Protein AF-A0A7S4I1Q7-F1 (afdb_monomer_lite)

Foldseek 3Di:
DDDPDDDDDDDDDDDPPPPPPVVVVVVVVVVVVVCCCLPPQQQFLVSDPDDAAAPPDDDDPLLVVQLVPDDVSLVRQDNDNDDDDDPDQLALEEDDDDPCGSNSVVSSVCVRNDPNYHD

Secondary structure (DSSP, 8-state):
--------------------THHHHHHHHHHHHHHHIIIII--SGGG-SS------SPPPHHHHHHHTTS-HHHHTT--SS-----SS--TT-B---TT-TTSHHHHHHHHHH-TT-B-

Radius of gyration: 24.59 Å; chains: 1; bounding box: 65×29×58 Å

pLDDT: mean 75.03, std 19.11, range [35.09, 97.62]

InterPro domains:
  IPR026669 Arsenite methyltransferase-like [PTHR43675] (28-118)
  IPR029063 S-adenosyl-L-methionine-dependent methyltransferase superfamily [G3DSA:3.40.50.150] (59-119)
  IPR029063 S-adenosyl-L-methionine-dependent methyltransferase superfamily [SSF53335] (29-119)

Sequence (119 aa):
RNSWRRRRGALRASGRSAMNGNGAQKRQKVQDEVKEYYGETLKVTEDLKTNACCTGAAPPPKIRKALAKIHPDVIAKYYGCGLTIPDDDLAGLSVLDLGCGAGRDCYLLSQLVGEKGRV

Structure (mmCIF, N/CA/C/O backbone):
data_AF-A0A7S4I1Q7-F1
#
_entry.id   AF-A0A7S4I1Q7-F1
#
loop_
_atom_site.group_PDB
_atom_site.id
_atom_site.type_symbol
_atom_site.label_atom_id
_atom_site.label_alt_id
_atom_site.label_comp_id
_atom_site.label_asym_id
_atom_site.label_entity_id
_atom_site.label_seq_id
_atom_site.pdbx_PDB_ins_code
_atom_site.Cartn_x
_atom_site.Cartn_y
_atom_site.Cartn_z
_atom_site.occupancy
_atom_site.B_iso_or_equiv
_atom_site.auth_seq_id
_atom_site.auth_comp_id
_atom_site.auth_asym_id
_atom_site.auth_atom_id
_atom_site.pdbx_PDB_model_num
ATOM 1 N N . ARG A 1 1 ? -48.006 -13.680 7.842 1.00 43.03 1 ARG A N 1
ATOM 2 C CA . ARG A 1 1 ? -47.366 -14.154 9.097 1.00 43.03 1 ARG A CA 1
ATOM 3 C C . ARG A 1 1 ? -47.024 -12.922 9.928 1.00 43.03 1 ARG A C 1
ATOM 5 O O . ARG A 1 1 ? -45.941 -12.381 9.789 1.00 43.03 1 ARG A O 1
ATOM 12 N N . ASN A 1 2 ? -47.993 -12.450 10.716 1.00 35.09 2 ASN A N 1
ATOM 13 C CA . ASN A 1 2 ? -47.872 -11.293 11.604 1.00 35.09 2 ASN A CA 1
ATOM 14 C C . ASN A 1 2 ? -47.869 -11.813 13.044 1.00 35.09 2 ASN A C 1
ATOM 16 O O . ASN A 1 2 ? -48.835 -12.459 13.439 1.00 35.09 2 ASN A O 1
ATOM 20 N N . SER A 1 3 ? -46.829 -11.532 13.830 1.00 41.12 3 SER A N 1
ATOM 21 C CA . SER A 1 3 ? -46.813 -11.822 15.277 1.00 41.12 3 SER A CA 1
ATOM 22 C C . SER A 1 3 ? -46.470 -10.592 16.127 1.00 41.12 3 SER A C 1
ATOM 24 O O . SER A 1 3 ? -45.967 -10.706 17.241 1.00 41.12 3 SER A O 1
ATOM 26 N N . TRP A 1 4 ? -46.791 -9.399 15.622 1.00 37.94 4 TRP A N 1
ATOM 27 C CA . TRP A 1 4 ? -46.750 -8.142 16.369 1.00 37.94 4 TRP A CA 1
ATOM 28 C C . TRP A 1 4 ? -48.106 -7.868 17.029 1.00 37.94 4 TRP A C 1
ATOM 30 O O . TRP A 1 4 ? -48.955 -7.210 16.439 1.00 37.94 4 TRP A O 1
ATOM 40 N N . ARG A 1 5 ? -48.325 -8.406 18.236 1.00 42.75 5 ARG A N 1
ATOM 41 C CA . ARG A 1 5 ? -49.189 -7.878 19.321 1.00 42.75 5 ARG A CA 1
ATOM 42 C C . ARG A 1 5 ? -49.631 -9.017 20.231 1.00 42.75 5 ARG A C 1
ATOM 44 O O . ARG A 1 5 ? -50.457 -9.831 19.840 1.00 42.75 5 ARG A O 1
ATOM 51 N N . ARG A 1 6 ? -49.177 -8.966 21.484 1.00 44.44 6 ARG A N 1
ATOM 52 C CA . ARG A 1 6 ? -49.979 -9.054 22.722 1.00 44.44 6 ARG A CA 1
ATOM 53 C C . ARG A 1 6 ? -49.055 -9.483 23.856 1.00 44.44 6 ARG A C 1
ATOM 55 O O . ARG A 1 6 ? -48.639 -10.632 23.902 1.00 44.44 6 ARG A O 1
ATOM 62 N N . ARG A 1 7 ? -48.805 -8.552 24.778 1.00 44.56 7 ARG A N 1
ATOM 63 C CA . ARG A 1 7 ? -48.999 -8.693 26.234 1.00 44.56 7 ARG A CA 1
ATOM 64 C C . ARG A 1 7 ? -48.356 -7.479 26.909 1.00 44.56 7 ARG A C 1
ATOM 66 O O . ARG A 1 7 ? -47.165 -7.453 27.180 1.00 44.56 7 ARG A O 1
ATOM 73 N N . ARG A 1 8 ? -49.176 -6.451 27.155 1.00 45.38 8 ARG A N 1
ATOM 74 C CA . ARG A 1 8 ? -48.933 -5.516 28.257 1.00 45.38 8 ARG A CA 1
ATOM 75 C C . ARG A 1 8 ? -49.410 -6.231 29.517 1.00 45.38 8 ARG A C 1
ATOM 77 O O . ARG A 1 8 ? -50.608 -6.450 29.658 1.00 45.38 8 ARG A O 1
ATOM 84 N N . GLY A 1 9 ? -48.474 -6.636 30.364 1.00 37.09 9 GLY A N 1
ATOM 85 C CA . GLY A 1 9 ? -48.715 -7.051 31.741 1.00 37.09 9 GLY A CA 1
ATOM 86 C C . GLY A 1 9 ? -47.878 -6.142 32.627 1.00 37.09 9 GLY A C 1
ATOM 87 O O . GLY A 1 9 ? -46.662 -6.091 32.477 1.00 37.09 9 GLY A O 1
ATOM 88 N N . ALA A 1 10 ? -48.544 -5.357 33.466 1.00 46.91 10 ALA A N 1
ATOM 89 C CA . ALA A 1 10 ? -47.913 -4.460 34.415 1.00 46.91 10 ALA A CA 1
ATOM 90 C C . ALA A 1 10 ? -47.141 -5.268 35.469 1.00 46.91 10 ALA A C 1
ATOM 92 O O . ALA A 1 10 ? -47.745 -6.072 36.174 1.00 46.91 10 ALA A O 1
ATOM 93 N N . LEU A 1 11 ? -45.839 -5.010 35.618 1.00 38.69 11 LEU A N 1
ATOM 94 C CA . LEU A 1 11 ? -45.123 -5.284 36.860 1.00 38.69 11 LEU A CA 1
ATOM 95 C C . LEU A 1 11 ? -44.586 -3.960 37.403 1.00 38.69 11 LEU A C 1
ATOM 97 O O . LEU A 1 11 ? -43.896 -3.209 36.714 1.00 38.69 11 LEU A O 1
ATOM 101 N N . ARG A 1 12 ? -45.000 -3.668 38.635 1.00 39.41 12 ARG A N 1
ATOM 102 C CA . ARG A 1 12 ? -44.600 -2.511 39.428 1.00 39.41 12 ARG A CA 1
ATOM 103 C C . ARG A 1 12 ? -43.097 -2.542 39.703 1.00 39.41 12 ARG A C 1
ATOM 105 O O . ARG A 1 12 ? -42.484 -3.598 39.797 1.00 39.41 12 ARG A O 1
ATOM 112 N N . ALA A 1 13 ? -42.548 -1.342 39.844 1.00 47.69 13 ALA A N 1
ATOM 113 C CA . ALA A 1 13 ? -41.162 -1.072 40.167 1.00 47.69 13 ALA A CA 1
ATOM 114 C C . ALA A 1 13 ? -40.724 -1.701 41.500 1.00 47.69 13 ALA A C 1
ATOM 116 O O . ALA A 1 13 ? -41.339 -1.452 42.533 1.00 47.69 13 ALA A O 1
ATOM 117 N N . SER A 1 14 ? -39.590 -2.397 41.480 1.00 45.88 14 SER A N 1
ATOM 118 C CA . SER A 1 14 ? -38.679 -2.502 42.622 1.00 45.88 14 SER A CA 1
ATOM 119 C C . SER A 1 14 ? -37.297 -2.909 42.116 1.00 45.88 14 SER A C 1
ATOM 121 O O . SER A 1 14 ? -37.159 -3.956 41.489 1.00 45.88 14 SER A O 1
ATOM 123 N N . GLY A 1 15 ? -36.289 -2.074 42.379 1.00 38.41 15 GLY A N 1
ATOM 124 C CA . GLY A 1 15 ? -34.882 -2.381 42.110 1.00 38.41 15 GLY A CA 1
ATOM 125 C C . GLY A 1 15 ? -34.265 -1.605 40.948 1.00 38.41 15 GLY A C 1
ATOM 126 O O . GLY A 1 15 ? -33.910 -2.185 39.926 1.00 38.41 15 GLY A O 1
ATOM 127 N N . ARG A 1 16 ? -34.059 -0.290 41.112 1.00 45.81 16 ARG A N 1
ATOM 128 C CA . ARG A 1 16 ? -32.978 0.391 40.383 1.00 45.81 16 ARG A CA 1
ATOM 129 C C . ARG A 1 16 ? -31.661 -0.148 40.938 1.00 45.81 16 ARG A C 1
ATOM 131 O O . ARG A 1 16 ? -31.170 0.361 41.938 1.00 45.81 16 ARG A O 1
ATOM 138 N N . SER A 1 17 ? -31.109 -1.182 40.312 1.00 43.66 17 SER A N 1
ATOM 139 C CA . SER A 1 17 ? -29.676 -1.436 40.423 1.00 43.66 17 SER A CA 1
ATOM 140 C C . SER A 1 17 ? -28.998 -0.463 39.468 1.00 43.66 17 SER A C 1
ATOM 142 O O . SER A 1 17 ? -29.253 -0.495 38.262 1.00 43.66 17 SER A O 1
ATOM 144 N N . ALA A 1 18 ? -28.241 0.480 40.024 1.00 51.03 18 ALA A N 1
ATOM 145 C CA . ALA A 1 18 ? -27.469 1.447 39.265 1.00 51.03 18 ALA A CA 1
ATOM 146 C C . ALA A 1 18 ? -26.538 0.684 38.314 1.00 51.03 18 ALA A C 1
ATOM 148 O O . ALA A 1 18 ? -25.571 0.055 38.741 1.00 51.03 18 ALA A O 1
ATOM 149 N N . MET A 1 19 ? -26.860 0.697 37.019 1.00 49.84 19 MET A N 1
ATOM 150 C CA . MET A 1 19 ? -25.954 0.187 36.001 1.00 49.84 19 MET A CA 1
ATOM 151 C C . MET A 1 19 ? -24.690 1.044 36.038 1.00 49.84 19 MET A C 1
ATOM 153 O O . MET A 1 19 ? -24.722 2.254 35.832 1.00 49.84 19 MET A O 1
ATOM 157 N N . ASN A 1 20 ? -23.594 0.385 36.390 1.00 56.31 20 ASN A N 1
ATOM 158 C CA . ASN A 1 20 ? -22.282 0.952 36.636 1.00 56.31 20 ASN A CA 1
ATOM 159 C C . ASN A 1 20 ? -21.772 1.693 35.378 1.00 56.31 20 ASN A C 1
ATOM 161 O O . ASN A 1 20 ? -21.383 1.061 34.395 1.00 56.31 20 ASN A O 1
ATOM 165 N N . GLY A 1 21 ? -21.789 3.033 35.402 1.00 54.88 21 GLY A N 1
ATOM 166 C CA . GLY A 1 21 ? -21.419 3.913 34.277 1.00 54.88 21 GLY A CA 1
ATOM 167 C C . GLY A 1 21 ? -19.963 3.788 33.801 1.00 54.88 21 GLY A C 1
ATOM 168 O O . GLY A 1 21 ? -19.634 4.193 32.687 1.00 54.88 21 GLY A O 1
ATOM 169 N N . ASN A 1 22 ? -19.109 3.123 34.583 1.00 62.56 22 ASN A N 1
ATOM 170 C CA . ASN A 1 22 ? -17.672 3.013 34.332 1.00 62.56 22 ASN A CA 1
ATOM 171 C C . ASN A 1 22 ? -17.288 2.275 33.040 1.00 62.56 22 ASN A C 1
ATOM 173 O O . ASN A 1 22 ? -16.254 2.580 32.450 1.00 62.56 22 ASN A O 1
ATOM 177 N N . GLY A 1 23 ? -18.075 1.298 32.579 1.00 59.72 23 GLY A N 1
ATOM 178 C CA . GLY A 1 23 ? -17.714 0.498 31.399 1.00 59.72 23 GLY A CA 1
ATOM 179 C C . GLY A 1 23 ? -17.833 1.271 30.082 1.00 59.72 23 GLY A C 1
ATOM 180 O O . GLY A 1 23 ? -16.961 1.181 29.217 1.00 59.72 23 GLY A O 1
ATOM 181 N N . ALA A 1 24 ? -18.897 2.065 29.947 1.00 67.94 24 ALA A N 1
ATOM 182 C CA . ALA A 1 24 ? -19.128 2.893 28.767 1.00 67.94 24 ALA A CA 1
ATOM 183 C C . ALA A 1 24 ? -18.135 4.062 28.707 1.00 67.94 24 ALA A C 1
ATOM 185 O O . ALA A 1 24 ? -17.534 4.298 27.662 1.00 67.94 24 ALA A O 1
ATOM 186 N N . GLN A 1 25 ? -17.881 4.715 29.845 1.00 72.25 25 GLN A N 1
ATOM 187 C CA . GLN A 1 25 ? -16.895 5.796 29.951 1.00 72.25 25 GLN A CA 1
ATOM 188 C C . GLN A 1 25 ? -15.466 5.312 29.681 1.00 72.25 25 GLN A C 1
ATOM 190 O O . GLN A 1 25 ? -14.712 5.992 28.991 1.00 72.25 25 GLN A O 1
ATOM 195 N N . LYS A 1 26 ? -15.099 4.104 30.132 1.00 78.81 26 LYS A N 1
ATOM 196 C CA . LYS A 1 26 ? -13.782 3.519 29.841 1.00 78.81 26 LYS A CA 1
ATOM 197 C C . LYS A 1 26 ? -13.609 3.170 28.359 1.00 78.81 26 LYS A C 1
ATOM 199 O O . LYS A 1 26 ? -12.534 3.396 27.817 1.00 78.81 26 LYS A O 1
ATOM 204 N N . ARG A 1 27 ? -14.649 2.657 27.685 1.00 80.94 27 ARG A N 1
ATOM 205 C CA . ARG A 1 27 ? -14.613 2.405 26.230 1.00 80.94 27 ARG A CA 1
ATOM 206 C C . ARG A 1 27 ? -14.495 3.695 25.432 1.00 80.94 27 ARG A C 1
ATOM 208 O O . ARG A 1 27 ? -13.703 3.725 24.500 1.00 80.94 27 ARG A O 1
ATOM 215 N N . GLN A 1 28 ? -15.250 4.724 25.811 1.00 83.00 28 GLN A N 1
ATOM 216 C CA . GLN A 1 28 ? -15.175 6.029 25.163 1.00 83.00 28 GLN A CA 1
ATOM 217 C C . GLN A 1 28 ? -13.766 6.612 25.294 1.00 83.00 28 GLN A C 1
ATOM 219 O O . GLN A 1 28 ? -13.151 6.932 24.289 1.00 83.00 28 GLN A O 1
ATOM 224 N N . LYS A 1 29 ? -13.197 6.595 26.505 1.00 87.88 29 LYS A N 1
ATOM 225 C CA . LYS A 1 29 ? -11.830 7.068 26.755 1.00 87.88 29 LYS A CA 1
ATOM 226 C C . LYS A 1 29 ? -10.780 6.333 25.915 1.00 87.88 29 LYS A C 1
ATOM 228 O O . LYS A 1 29 ? -9.927 6.974 25.322 1.00 87.88 29 LYS A O 1
ATOM 233 N N . VAL A 1 30 ? -10.868 5.004 25.810 1.00 87.88 30 VAL A N 1
ATOM 234 C CA . VAL A 1 30 ? -9.957 4.221 24.952 1.00 87.88 30 VAL A CA 1
ATOM 235 C C . VAL A 1 30 ? -10.158 4.552 23.468 1.00 87.88 30 VAL A C 1
ATOM 237 O O . VAL A 1 30 ? -9.186 4.641 22.729 1.00 87.88 30 VAL A O 1
ATOM 240 N N . GLN A 1 31 ? -11.399 4.741 23.011 1.00 85.25 31 GLN A N 1
ATOM 241 C CA . GLN A 1 31 ? -11.674 5.140 21.627 1.00 85.25 31 GLN A CA 1
ATOM 242 C C . GLN A 1 31 ? -11.114 6.528 21.310 1.00 85.25 31 GLN A C 1
ATOM 244 O O . GLN A 1 31 ? -10.534 6.704 20.241 1.00 85.25 31 GLN A O 1
ATOM 249 N N . ASP A 1 32 ? -11.256 7.479 22.231 1.00 84.69 32 ASP A N 1
ATOM 250 C CA . ASP A 1 32 ? -10.746 8.840 22.083 1.00 84.69 32 ASP A CA 1
ATOM 251 C C . ASP A 1 32 ? -9.210 8.841 22.046 1.00 84.69 32 ASP A C 1
ATOM 253 O O . ASP A 1 32 ? -8.630 9.413 21.128 1.00 84.69 32 ASP A O 1
ATOM 257 N N . GLU A 1 33 ? -8.556 8.098 22.946 1.00 85.38 33 GLU A N 1
ATOM 258 C CA . GLU A 1 33 ? -7.093 7.929 22.968 1.00 85.38 33 GLU A CA 1
ATOM 259 C C . GLU A 1 33 ? -6.560 7.296 21.670 1.00 85.38 33 GLU A C 1
ATOM 261 O O . GLU A 1 33 ? -5.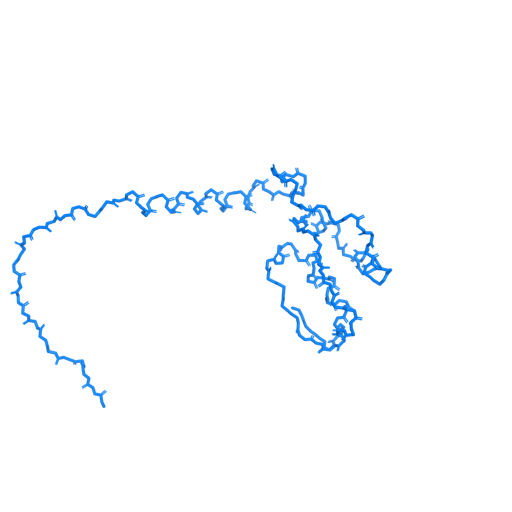558 7.747 21.114 1.00 85.38 33 GLU A O 1
ATOM 266 N N . VAL A 1 34 ? -7.232 6.262 21.148 1.00 84.75 34 VAL A N 1
ATOM 267 C CA . VAL A 1 34 ? -6.851 5.626 19.874 1.00 84.75 34 VAL A CA 1
ATOM 268 C C . VAL A 1 34 ? -7.049 6.596 18.709 1.00 84.75 34 VAL A C 1
ATOM 270 O O . VAL A 1 34 ? -6.192 6.688 17.830 1.00 84.75 34 VAL A O 1
ATOM 273 N N . LYS A 1 35 ? -8.163 7.333 18.697 1.00 83.00 35 LYS A N 1
ATOM 274 C CA . LYS A 1 35 ? -8.467 8.310 17.650 1.00 83.00 35 LYS A CA 1
ATOM 275 C C . LYS A 1 35 ? -7.454 9.453 17.638 1.00 83.00 35 LYS A C 1
ATOM 277 O O . LYS A 1 35 ? -7.000 9.825 16.564 1.00 83.00 35 LYS A O 1
ATOM 282 N N . GLU A 1 36 ? -7.086 9.983 18.797 1.00 85.00 36 GLU A N 1
ATOM 283 C CA . GLU A 1 36 ? -6.068 11.028 18.938 1.00 85.00 36 GLU A CA 1
ATOM 284 C C . GLU A 1 36 ? -4.684 10.520 18.510 1.00 85.00 36 GLU A C 1
ATOM 286 O O . GLU A 1 36 ? -3.966 11.200 17.771 1.00 85.00 36 GLU A O 1
ATOM 291 N N . TYR A 1 37 ? -4.327 9.287 18.887 1.00 79.62 37 TYR A N 1
ATOM 292 C CA . TYR A 1 37 ? -3.042 8.705 18.511 1.00 79.62 37 TYR A CA 1
ATOM 293 C C . TYR A 1 37 ? -2.892 8.560 16.991 1.00 79.62 37 TYR A C 1
ATOM 295 O O . TYR A 1 37 ? -1.916 9.053 16.433 1.00 79.62 37 TYR A O 1
ATOM 303 N N . TYR A 1 38 ? -3.865 7.950 16.305 1.00 75.81 38 TYR 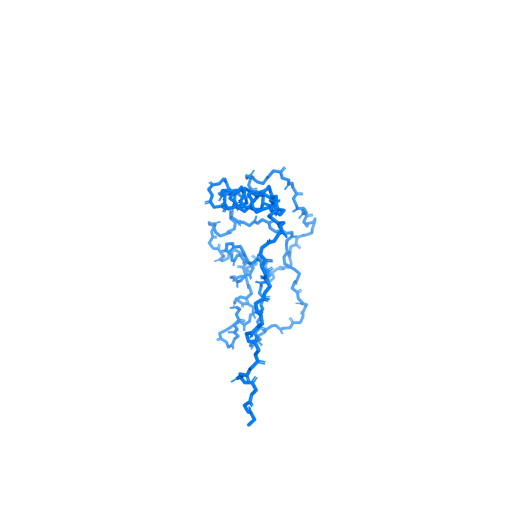A N 1
ATOM 304 C CA . TYR A 1 38 ? -3.809 7.766 14.846 1.00 75.81 38 TYR A CA 1
ATOM 305 C C . TYR A 1 38 ? -4.236 9.004 14.039 1.00 75.81 38 TYR A C 1
ATOM 307 O O . TYR A 1 38 ? -3.935 9.082 12.851 1.00 75.81 38 TYR A O 1
ATOM 315 N N . GLY A 1 39 ? -4.968 9.941 14.646 1.00 76.81 39 GLY A N 1
ATOM 316 C CA . GLY A 1 39 ? -5.496 11.130 13.974 1.00 76.81 39 GLY A CA 1
ATOM 317 C C . GLY A 1 39 ? -4.602 12.364 14.082 1.00 76.81 39 GLY A C 1
ATOM 318 O O . GLY A 1 39 ? -4.536 13.142 13.133 1.00 76.81 39 GLY A O 1
ATOM 319 N N . GLU A 1 40 ? -3.918 12.552 15.213 1.00 74.69 40 GLU A N 1
ATOM 320 C CA . GLU A 1 40 ? -3.156 13.779 15.490 1.00 74.69 40 GLU A CA 1
ATOM 321 C C . GLU A 1 40 ? -1.687 13.518 15.829 1.00 74.69 40 GLU A C 1
ATOM 323 O O . GLU A 1 40 ? -0.816 14.274 15.388 1.00 74.69 40 GLU A O 1
ATOM 328 N N . THR A 1 41 ? -1.406 12.461 16.597 1.00 73.50 41 THR A N 1
ATOM 329 C CA . THR A 1 41 ? -0.050 12.178 17.097 1.00 73.50 41 THR A CA 1
ATOM 330 C C . THR A 1 41 ? 0.831 11.505 16.046 1.00 73.50 41 THR A C 1
ATOM 332 O O . THR A 1 41 ? 1.976 11.904 15.869 1.00 73.50 41 THR A O 1
ATOM 335 N N . LEU A 1 42 ? 0.319 10.486 15.354 1.00 71.88 42 LEU A N 1
ATOM 336 C CA . LEU A 1 42 ? 1.076 9.695 14.387 1.00 71.88 42 LEU A CA 1
ATOM 337 C C . LEU A 1 42 ? 1.077 10.401 13.023 1.00 71.88 42 LEU A C 1
ATOM 339 O O . LEU A 1 42 ? 0.085 10.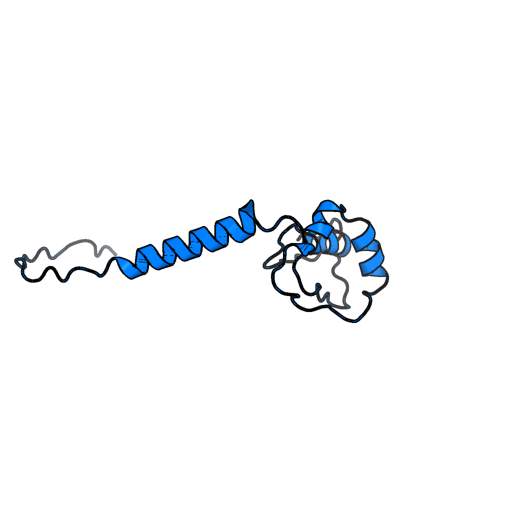352 12.293 1.00 71.88 42 LEU A O 1
ATOM 343 N N . LYS A 1 43 ? 2.174 11.077 12.671 1.00 69.25 43 LYS A N 1
ATOM 344 C CA . LYS A 1 43 ? 2.293 11.811 11.398 1.00 69.25 43 LYS A CA 1
ATOM 345 C C . LYS A 1 43 ? 3.275 11.165 10.440 1.00 69.25 43 LYS A C 1
ATOM 347 O O . LYS A 1 43 ? 3.040 11.221 9.233 1.00 69.25 43 LYS A O 1
ATOM 352 N N . VAL A 1 44 ? 4.331 10.555 10.965 1.00 61.97 44 VAL A N 1
ATOM 353 C CA . VAL A 1 44 ? 5.382 9.866 10.208 1.00 61.97 44 VAL A CA 1
ATOM 354 C C . VAL A 1 44 ? 5.799 8.568 10.902 1.00 61.97 44 VAL A C 1
ATOM 356 O O . VAL A 1 44 ? 5.479 8.348 12.070 1.00 61.97 44 VAL A O 1
ATOM 359 N N . THR A 1 45 ? 6.434 7.650 10.172 1.00 59.38 45 THR A N 1
ATOM 360 C CA . THR A 1 45 ? 6.819 6.313 10.671 1.00 59.38 45 THR A CA 1
ATOM 361 C C . THR A 1 45 ? 7.735 6.375 11.888 1.00 59.38 45 THR A C 1
ATOM 363 O O . THR A 1 45 ? 7.658 5.507 12.755 1.00 59.38 45 THR A O 1
ATOM 366 N N . GLU A 1 46 ? 8.534 7.428 12.008 1.00 60.16 46 GLU A N 1
ATOM 367 C CA . GLU A 1 46 ? 9.404 7.689 13.154 1.00 60.16 46 GLU A CA 1
ATOM 368 C C . GLU A 1 46 ? 8.622 7.969 14.451 1.00 60.16 46 GLU A C 1
ATOM 370 O O . GLU A 1 46 ? 9.172 7.801 15.538 1.00 60.16 46 GLU A O 1
ATOM 375 N N . ASP A 1 47 ? 7.336 8.328 14.360 1.00 59.59 47 ASP A N 1
ATOM 376 C CA . ASP A 1 47 ? 6.468 8.578 15.519 1.00 59.59 47 ASP A CA 1
ATOM 377 C C . ASP A 1 47 ? 5.943 7.277 16.166 1.00 59.59 47 ASP A C 1
ATOM 379 O O . ASP A 1 47 ? 5.251 7.312 17.196 1.00 59.59 47 ASP A O 1
ATOM 383 N N . LEU A 1 48 ? 6.236 6.101 15.585 1.00 59.69 48 LEU A N 1
ATOM 384 C CA . LEU A 1 48 ? 5.859 4.825 16.190 1.00 59.69 48 LEU A CA 1
ATOM 385 C C . LEU A 1 48 ? 6.605 4.606 17.502 1.00 59.69 48 LEU A C 1
ATOM 387 O O . LEU A 1 48 ? 7.823 4.463 17.555 1.00 59.69 48 LEU A O 1
ATOM 391 N N . LYS A 1 49 ? 5.831 4.437 18.576 1.00 56.34 49 LYS A N 1
ATOM 392 C CA . LYS A 1 49 ? 6.358 4.121 19.911 1.00 56.34 49 LYS A CA 1
ATOM 393 C C . LYS A 1 49 ? 6.999 2.727 19.997 1.00 56.34 49 LYS A C 1
ATOM 395 O O . LYS A 1 49 ? 7.633 2.412 20.999 1.00 56.34 49 LYS A O 1
ATOM 400 N N . THR A 1 50 ? 6.830 1.886 18.976 1.00 53.50 50 THR A N 1
ATOM 401 C CA . THR A 1 50 ? 7.345 0.513 18.920 1.00 53.50 50 THR A CA 1
ATOM 402 C C . THR A 1 50 ? 7.802 0.171 17.503 1.00 53.50 50 THR A C 1
ATOM 404 O O . THR A 1 50 ? 7.025 0.339 16.566 1.00 53.50 50 THR A O 1
ATOM 407 N N . ASN A 1 51 ? 9.008 -0.383 17.344 1.00 49.06 51 ASN A N 1
ATOM 408 C CA . ASN A 1 51 ? 9.494 -0.916 16.066 1.00 49.06 51 ASN A CA 1
ATOM 409 C C . ASN A 1 51 ? 8.728 -2.200 15.706 1.00 49.06 51 ASN A C 1
ATOM 411 O O . ASN A 1 51 ? 9.150 -3.310 16.038 1.00 49.06 51 ASN A O 1
ATOM 415 N N . ALA A 1 52 ? 7.571 -2.059 15.065 1.00 47.97 52 ALA A N 1
ATOM 416 C CA . ALA A 1 52 ? 6.799 -3.186 14.570 1.00 47.97 52 ALA A CA 1
ATOM 417 C C . ALA A 1 52 ? 7.480 -3.777 13.322 1.00 47.97 52 ALA A C 1
ATOM 419 O O . ALA A 1 52 ? 7.300 -3.295 12.214 1.00 47.97 52 ALA A O 1
ATOM 420 N N . CYS A 1 53 ? 8.247 -4.849 13.543 1.00 47.44 53 CYS A N 1
ATOM 421 C CA . CYS A 1 53 ? 8.669 -5.844 12.552 1.00 47.44 53 CYS A CA 1
ATOM 422 C C . CYS A 1 53 ? 9.409 -5.294 11.313 1.00 47.44 53 CYS A C 1
ATOM 424 O O . CYS A 1 53 ? 8.835 -5.036 10.258 1.00 47.44 53 CYS A O 1
ATOM 426 N N . CYS A 1 54 ? 10.735 -5.203 11.427 1.00 47.88 54 CYS A N 1
ATOM 427 C CA . CYS A 1 54 ? 11.617 -4.965 10.290 1.00 47.88 54 CYS A CA 1
ATOM 428 C C . CYS A 1 54 ? 11.750 -6.251 9.456 1.00 47.88 54 CYS A C 1
ATOM 430 O O . CYS A 1 54 ? 12.343 -7.231 9.910 1.00 47.88 54 CYS A O 1
ATOM 432 N N . THR A 1 55 ? 11.237 -6.259 8.227 1.00 52.84 55 THR A N 1
ATOM 433 C CA . THR A 1 55 ? 11.502 -7.323 7.250 1.00 52.84 55 THR A CA 1
ATOM 434 C C . THR A 1 55 ? 12.972 -7.245 6.814 1.00 52.84 55 THR A C 1
ATOM 436 O O . THR A 1 55 ? 13.380 -6.317 6.124 1.00 52.84 55 THR A O 1
ATOM 439 N N . GLY A 1 56 ? 13.798 -8.205 7.245 1.00 55.44 56 GLY A N 1
ATOM 440 C CA . GLY A 1 56 ? 15.258 -8.190 7.045 1.00 55.44 56 GLY A CA 1
ATOM 441 C C . GLY A 1 56 ? 15.754 -8.462 5.615 1.00 55.44 56 GLY A C 1
ATOM 442 O O . GLY A 1 56 ? 16.962 -8.474 5.392 1.00 55.44 56 GLY A O 1
ATOM 443 N N . ALA A 1 57 ? 14.860 -8.688 4.646 1.00 62.91 57 ALA A N 1
ATOM 444 C CA . ALA A 1 57 ? 15.211 -9.030 3.268 1.00 62.91 57 ALA A CA 1
ATOM 445 C C . ALA A 1 57 ? 14.717 -7.970 2.273 1.00 62.91 57 ALA A C 1
ATOM 447 O O . ALA A 1 57 ? 13.591 -7.481 2.363 1.00 62.91 57 ALA A O 1
ATOM 448 N N . ALA A 1 58 ? 15.564 -7.632 1.296 1.00 68.50 58 ALA A N 1
ATOM 449 C CA . ALA A 1 58 ? 15.218 -6.674 0.253 1.00 68.50 58 ALA A CA 1
ATOM 450 C C . ALA A 1 58 ? 14.089 -7.223 -0.649 1.00 68.50 58 ALA A C 1
ATOM 452 O O . ALA A 1 58 ? 14.181 -8.372 -1.089 1.00 68.50 58 ALA A O 1
ATOM 453 N N . PRO A 1 59 ? 13.061 -6.419 -0.993 1.00 76.31 59 PRO A N 1
ATOM 454 C CA . PRO A 1 59 ? 11.976 -6.877 -1.854 1.00 76.31 59 PRO A CA 1
ATOM 455 C C . PRO A 1 59 ? 12.464 -7.242 -3.268 1.00 76.31 59 PRO A C 1
ATOM 457 O O . PRO A 1 59 ? 13.432 -6.639 -3.757 1.00 76.31 59 PRO A O 1
ATOM 460 N N . PRO A 1 60 ? 11.763 -8.145 -3.982 1.00 82.81 60 PRO A N 1
ATOM 461 C CA . PRO A 1 60 ? 12.083 -8.490 -5.365 1.00 82.81 60 PRO A CA 1
ATOM 462 C C . PRO A 1 60 ? 12.144 -7.259 -6.294 1.00 82.81 60 PRO A C 1
ATOM 464 O O . PRO A 1 60 ? 11.446 -6.265 -6.059 1.00 82.81 60 PRO A O 1
ATOM 467 N N . PRO A 1 61 ? 12.916 -7.298 -7.401 1.00 85.75 61 PRO A N 1
ATOM 468 C CA . PRO A 1 61 ? 13.100 -6.142 -8.285 1.00 85.75 61 PRO A CA 1
ATOM 469 C C . PRO A 1 61 ? 11.800 -5.527 -8.829 1.00 85.75 61 PRO A C 1
ATOM 471 O O . PRO A 1 61 ? 11.718 -4.305 -8.955 1.00 85.75 61 PRO A O 1
ATOM 474 N N . LYS A 1 62 ? 10.779 -6.347 -9.126 1.00 85.44 62 LYS A N 1
ATOM 475 C CA . LYS A 1 62 ? 9.448 -5.889 -9.577 1.00 85.44 62 LYS A CA 1
ATOM 476 C C . LYS A 1 62 ? 8.790 -4.988 -8.526 1.00 85.44 62 LYS A C 1
ATOM 478 O O . LYS A 1 62 ? 8.336 -3.895 -8.853 1.00 85.44 62 LYS A O 1
ATOM 483 N N . ILE A 1 63 ? 8.839 -5.410 -7.262 1.00 87.75 63 ILE A N 1
ATOM 484 C CA . ILE A 1 63 ? 8.268 -4.687 -6.122 1.00 87.75 63 ILE A CA 1
ATOM 485 C C . ILE A 1 63 ? 9.033 -3.393 -5.861 1.00 87.75 63 ILE A C 1
ATOM 487 O O . ILE A 1 63 ? 8.427 -2.335 -5.737 1.00 87.75 63 ILE A O 1
ATOM 491 N N . ARG A 1 64 ? 10.369 -3.438 -5.874 1.00 87.62 64 ARG A N 1
ATOM 492 C CA . ARG A 1 64 ? 11.208 -2.236 -5.728 1.00 87.62 64 ARG A CA 1
ATOM 493 C C . ARG A 1 64 ? 10.900 -1.165 -6.774 1.00 87.62 64 ARG A C 1
ATOM 495 O O . ARG A 1 64 ? 10.787 0.006 -6.428 1.00 87.62 64 ARG A O 1
ATOM 502 N N . LYS A 1 65 ? 10.760 -1.555 -8.045 1.00 90.38 65 LYS A N 1
ATOM 503 C CA . LYS A 1 65 ? 10.421 -0.622 -9.133 1.00 90.38 65 LYS A CA 1
ATOM 504 C C . LYS A 1 65 ? 9.044 0.012 -8.940 1.00 90.38 65 LYS A C 1
ATOM 506 O O . LYS A 1 65 ? 8.878 1.183 -9.261 1.00 90.38 65 LYS A O 1
ATOM 511 N N . ALA A 1 66 ? 8.077 -0.749 -8.438 1.00 91.25 66 ALA A N 1
ATOM 512 C CA . ALA A 1 66 ? 6.732 -0.249 -8.187 1.00 91.25 66 ALA A CA 1
ATOM 513 C C . ALA A 1 66 ? 6.673 0.660 -6.944 1.00 91.25 66 ALA A C 1
ATOM 515 O O . ALA A 1 66 ? 6.057 1.721 -7.006 1.00 91.25 66 ALA A O 1
ATOM 516 N N . LEU A 1 67 ? 7.390 0.319 -5.865 1.00 90.88 67 LEU A N 1
ATOM 517 C CA . LEU A 1 67 ? 7.541 1.173 -4.678 1.00 90.88 67 LEU A CA 1
ATOM 518 C C . LEU A 1 67 ? 8.168 2.530 -5.019 1.00 90.88 67 LEU A C 1
ATOM 520 O O . LEU A 1 67 ? 7.719 3.550 -4.511 1.00 90.88 67 LEU A O 1
ATOM 524 N N . ALA A 1 68 ? 9.155 2.561 -5.919 1.00 92.50 68 ALA A N 1
ATOM 525 C CA . ALA A 1 68 ? 9.820 3.796 -6.342 1.00 92.50 68 ALA A CA 1
ATOM 526 C C . ALA A 1 68 ? 8.898 4.796 -7.070 1.00 92.50 68 ALA A C 1
ATOM 528 O O . ALA A 1 68 ? 9.274 5.950 -7.248 1.00 92.50 68 ALA A O 1
ATOM 529 N N . LYS A 1 69 ? 7.710 4.364 -7.509 1.00 95.06 69 LYS A N 1
ATOM 530 C CA . LYS A 1 69 ? 6.706 5.221 -8.159 1.00 95.06 69 LYS A CA 1
ATOM 531 C C . LYS A 1 69 ? 5.669 5.780 -7.181 1.00 95.06 69 LYS A C 1
ATOM 533 O O . LYS A 1 69 ? 4.829 6.577 -7.588 1.00 95.06 69 LYS A O 1
ATOM 538 N N . ILE A 1 70 ? 5.685 5.344 -5.921 1.00 94.50 70 ILE A N 1
ATOM 539 C CA . ILE A 1 70 ? 4.726 5.778 -4.903 1.00 94.50 70 ILE A CA 1
ATOM 540 C C . ILE A 1 70 ? 5.187 7.112 -4.318 1.00 94.50 70 ILE A C 1
ATOM 542 O O . ILE A 1 70 ? 6.376 7.321 -4.081 1.00 94.50 70 ILE A O 1
ATOM 546 N N . HIS A 1 71 ? 4.235 8.015 -4.078 1.00 95.38 71 HIS A N 1
ATOM 547 C CA . HIS A 1 71 ? 4.528 9.335 -3.531 1.00 95.38 71 HIS A CA 1
ATOM 548 C C . HIS A 1 71 ? 5.232 9.236 -2.160 1.00 95.38 71 HIS A C 1
ATOM 550 O O . HIS A 1 71 ? 4.764 8.474 -1.305 1.00 95.38 71 HIS A O 1
ATOM 556 N N . PRO A 1 72 ? 6.300 10.020 -1.906 1.00 89.56 72 PRO A N 1
ATOM 557 C CA . PRO A 1 72 ? 7.042 9.981 -0.645 1.00 89.56 72 PRO A CA 1
ATOM 558 C C . PRO A 1 72 ? 6.160 10.121 0.601 1.00 89.56 72 PRO A C 1
ATOM 560 O O . PRO A 1 72 ? 6.330 9.354 1.541 1.00 89.56 72 PRO A O 1
ATOM 563 N N . ASP A 1 73 ? 5.159 11.006 0.585 1.00 89.88 73 ASP A N 1
ATOM 564 C CA . ASP A 1 73 ? 4.244 11.201 1.727 1.00 89.88 73 ASP A CA 1
ATOM 565 C C . ASP A 1 73 ? 3.424 9.956 2.093 1.00 89.88 73 ASP A C 1
ATOM 567 O O . ASP A 1 73 ? 3.027 9.790 3.245 1.00 89.88 73 ASP A O 1
ATOM 571 N N . VAL A 1 74 ? 3.153 9.077 1.123 1.00 90.62 74 VAL A N 1
ATOM 572 C CA . VAL A 1 74 ? 2.468 7.801 1.371 1.00 90.62 74 VAL A CA 1
ATOM 573 C C . VAL A 1 74 ? 3.437 6.801 2.000 1.00 90.62 74 VAL A C 1
ATOM 575 O O . VAL A 1 74 ? 3.065 6.068 2.913 1.00 90.62 74 VAL A O 1
ATOM 578 N N . ILE A 1 75 ? 4.692 6.790 1.539 1.00 87.06 75 ILE A N 1
ATOM 579 C CA . ILE A 1 75 ? 5.754 5.938 2.090 1.00 87.06 75 ILE A CA 1
ATOM 580 C C . ILE A 1 75 ? 6.100 6.356 3.525 1.00 87.06 75 ILE A C 1
ATOM 582 O O . ILE A 1 75 ? 6.231 5.492 4.386 1.00 87.06 75 ILE A O 1
ATOM 586 N N . ALA A 1 76 ? 6.196 7.661 3.794 1.00 85.50 76 ALA A N 1
ATOM 587 C CA . ALA A 1 76 ? 6.532 8.226 5.104 1.00 85.50 76 ALA A CA 1
ATOM 588 C C . ALA A 1 76 ? 5.479 7.940 6.189 1.00 85.50 76 ALA A C 1
ATOM 590 O O . ALA A 1 76 ? 5.748 8.098 7.375 1.00 85.50 76 ALA A O 1
ATOM 591 N N . LYS A 1 77 ? 4.275 7.526 5.781 1.00 82.62 77 LYS A N 1
ATOM 592 C CA . LYS A 1 77 ? 3.163 7.133 6.657 1.00 82.62 77 LYS A CA 1
ATOM 593 C C . LYS A 1 77 ? 2.930 5.624 6.643 1.00 82.62 77 LYS A C 1
ATOM 595 O O . LYS A 1 77 ? 1.811 5.154 6.851 1.00 82.62 77 LYS A O 1
ATOM 600 N N . TYR A 1 78 ? 3.965 4.851 6.322 1.00 81.19 78 TYR A N 1
ATOM 601 C CA . TYR A 1 78 ? 3.892 3.401 6.332 1.00 81.19 78 TYR A CA 1
ATOM 602 C C . TYR A 1 78 ? 4.277 2.840 7.695 1.00 81.19 78 TYR A C 1
ATOM 604 O O . TYR A 1 78 ? 5.392 3.032 8.168 1.00 81.19 78 TYR A O 1
ATOM 612 N N . TYR A 1 79 ? 3.362 2.083 8.287 1.00 74.50 79 TYR A N 1
ATOM 613 C CA . TYR A 1 79 ? 3.474 1.595 9.662 1.00 74.50 79 TYR A CA 1
ATOM 614 C C . TYR A 1 79 ? 3.417 0.060 9.755 1.00 74.50 79 TYR A C 1
ATOM 616 O O . TYR A 1 79 ? 3.201 -0.492 10.831 1.00 74.50 79 TYR A O 1
ATOM 624 N N . GLY A 1 80 ? 3.540 -0.625 8.614 1.00 75.00 80 GLY A N 1
ATOM 625 C CA . GLY A 1 80 ? 3.411 -2.077 8.497 1.00 75.00 80 GLY A CA 1
ATOM 626 C C . GLY A 1 80 ? 4.748 -2.819 8.467 1.00 75.00 80 GLY A C 1
ATOM 627 O O . GLY A 1 80 ? 5.821 -2.225 8.411 1.00 75.00 80 GLY A O 1
ATOM 628 N N . CYS A 1 81 ? 4.667 -4.148 8.443 1.00 75.19 81 CYS A N 1
ATOM 629 C CA . CYS A 1 81 ? 5.813 -5.063 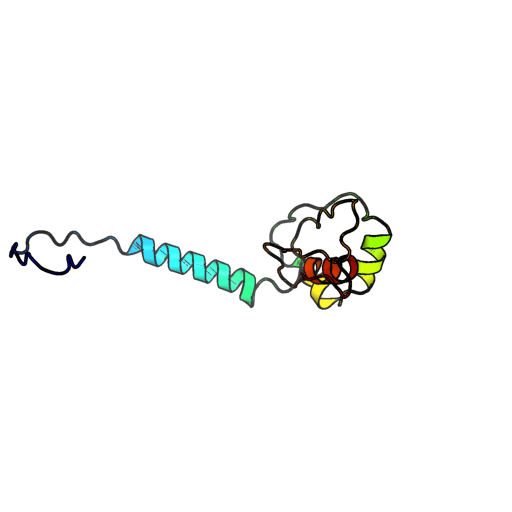8.436 1.00 75.19 81 CYS A CA 1
ATOM 630 C C . CYS A 1 81 ? 6.285 -5.490 7.029 1.00 75.19 81 CYS A C 1
ATOM 632 O O . CYS A 1 81 ? 7.185 -6.321 6.892 1.00 75.19 81 CYS A O 1
ATOM 634 N N . GLY A 1 82 ? 5.693 -4.922 5.979 1.00 73.06 82 GLY A N 1
ATOM 635 C CA . GLY A 1 82 ? 5.838 -5.337 4.583 1.00 73.06 82 GLY A CA 1
ATOM 636 C C . GLY A 1 82 ? 4.631 -6.141 4.090 1.00 73.06 82 GLY A C 1
ATOM 637 O O . GLY A 1 82 ? 4.026 -6.897 4.845 1.00 73.06 82 GLY A O 1
ATOM 638 N N . LEU A 1 83 ? 4.296 -5.996 2.805 1.00 74.19 83 LEU A N 1
ATOM 639 C CA . LEU A 1 83 ? 3.263 -6.793 2.143 1.00 74.19 83 LEU A CA 1
ATOM 640 C C . LEU A 1 83 ? 3.862 -8.088 1.575 1.00 74.19 83 LEU A C 1
ATOM 642 O O . LEU A 1 83 ? 4.783 -8.041 0.754 1.00 74.19 83 LEU A O 1
ATOM 646 N N . THR A 1 84 ? 3.315 -9.241 1.966 1.00 79.06 84 THR A N 1
ATOM 647 C CA . THR A 1 84 ? 3.614 -10.526 1.320 1.00 79.06 84 THR A CA 1
ATOM 648 C C . THR A 1 84 ? 2.740 -10.671 0.081 1.00 79.06 84 THR A C 1
ATOM 650 O O . THR A 1 84 ? 1.541 -10.919 0.177 1.00 79.06 84 THR A O 1
ATOM 653 N N . ILE A 1 85 ? 3.341 -10.476 -1.087 1.00 80.44 85 ILE A N 1
ATOM 654 C CA . ILE A 1 85 ? 2.659 -10.604 -2.375 1.00 80.44 85 ILE A CA 1
ATOM 655 C C . ILE A 1 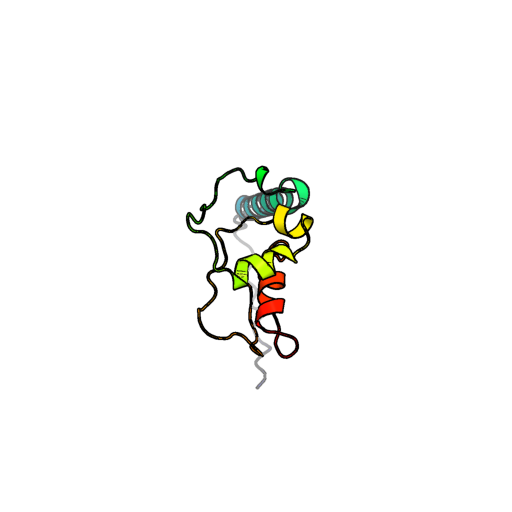85 ? 2.894 -12.030 -2.898 1.00 80.44 85 ILE A C 1
ATOM 657 O O . ILE A 1 85 ? 4.041 -12.476 -2.844 1.00 80.44 85 ILE A O 1
ATOM 661 N N . PRO A 1 86 ? 1.859 -12.740 -3.389 1.00 80.19 86 PRO A N 1
ATOM 662 C CA . PRO A 1 86 ? 2.034 -14.033 -4.048 1.00 80.19 86 PRO A CA 1
ATOM 663 C C . PRO A 1 86 ? 3.016 -13.944 -5.222 1.00 80.19 86 PRO A C 1
ATOM 665 O O . PRO A 1 86 ? 3.070 -12.924 -5.909 1.00 80.19 86 PRO A O 1
ATOM 668 N N . ASP A 1 87 ? 3.757 -15.021 -5.481 1.00 75.00 87 ASP A N 1
ATOM 669 C CA . ASP A 1 87 ? 4.697 -15.071 -6.610 1.00 75.00 87 ASP A CA 1
ATOM 670 C C . ASP A 1 87 ? 3.987 -15.179 -7.978 1.00 75.00 87 ASP A C 1
ATOM 672 O O . ASP A 1 87 ? 4.590 -14.892 -9.016 1.00 75.00 87 ASP A O 1
ATOM 676 N N . ASP A 1 88 ? 2.704 -15.557 -7.977 1.00 78.50 88 ASP A N 1
ATOM 677 C CA . ASP A 1 88 ? 1.852 -15.664 -9.163 1.00 78.50 88 ASP A CA 1
ATOM 678 C C . ASP A 1 88 ? 1.481 -14.291 -9.766 1.00 78.50 88 ASP A C 1
ATOM 680 O O . ASP A 1 88 ? 1.604 -13.234 -9.139 1.00 78.50 88 ASP A O 1
ATOM 684 N N . ASP A 1 89 ? 0.998 -14.287 -11.013 1.00 84.88 89 ASP A N 1
ATOM 685 C CA . ASP A 1 89 ? 0.568 -13.054 -11.676 1.00 84.88 89 ASP A CA 1
ATOM 686 C C . ASP A 1 89 ? -0.775 -12.545 -11.123 1.00 84.88 89 ASP A C 1
ATOM 688 O O . ASP A 1 89 ? -1.773 -13.264 -11.092 1.00 84.88 89 ASP A O 1
ATOM 692 N N . LEU A 1 90 ? -0.800 -11.273 -10.715 1.00 91.94 90 LEU A N 1
ATOM 693 C CA . LEU A 1 90 ? -1.983 -10.603 -10.170 1.00 91.94 90 LEU A CA 1
ATOM 694 C C . LEU A 1 90 ? -2.793 -9.846 -11.232 1.00 91.94 90 LEU A C 1
ATOM 696 O O . LEU A 1 90 ? -3.811 -9.233 -10.899 1.00 91.94 90 LEU A O 1
ATOM 700 N N . ALA A 1 91 ? -2.354 -9.853 -12.492 1.00 94.94 91 ALA A N 1
ATOM 701 C CA . ALA A 1 91 ? -2.989 -9.107 -13.570 1.00 94.94 91 ALA A CA 1
ATOM 702 C C . ALA A 1 91 ? -4.498 -9.406 -13.686 1.00 94.94 91 ALA A C 1
ATOM 704 O O . ALA A 1 91 ? -4.932 -10.549 -13.815 1.00 94.94 91 ALA A O 1
ATOM 705 N N . GLY A 1 92 ? -5.316 -8.354 -13.668 1.00 97.19 92 GLY A N 1
ATOM 706 C CA . GLY A 1 92 ? -6.773 -8.431 -13.781 1.00 97.19 92 GLY A CA 1
ATOM 707 C C . GLY A 1 92 ? -7.510 -8.874 -12.514 1.00 97.19 92 GLY A C 1
ATOM 708 O O . GLY A 1 92 ? -8.740 -8.920 -12.530 1.00 97.19 92 GLY A O 1
ATOM 709 N N . LEU A 1 93 ? -6.809 -9.186 -11.419 1.00 96.44 93 LEU A N 1
ATOM 710 C CA . LEU A 1 93 ? -7.447 -9.632 -10.180 1.00 96.44 93 LEU A CA 1
ATOM 711 C C . LEU A 1 93 ? -8.049 -8.470 -9.374 1.00 96.44 93 LEU A C 1
ATOM 713 O O . LEU A 1 93 ? -7.733 -7.295 -9.573 1.00 96.44 93 LEU A O 1
ATOM 717 N N . SER A 1 94 ? -8.946 -8.824 -8.449 1.00 96.81 94 SER A N 1
ATOM 718 C CA . SER A 1 94 ? -9.463 -7.921 -7.415 1.00 96.81 94 SER A CA 1
ATOM 719 C C . SER A 1 94 ? -8.805 -8.267 -6.085 1.00 96.81 94 SER A C 1
ATOM 721 O O . SER A 1 94 ? -8.906 -9.409 -5.637 1.00 96.81 94 SER A O 1
ATOM 723 N N . VAL A 1 95 ? -8.133 -7.301 -5.468 1.00 95.19 95 VAL A N 1
ATOM 724 C CA . VAL A 1 95 ? -7.395 -7.474 -4.209 1.00 95.19 95 VAL A CA 1
ATOM 725 C C . VAL A 1 95 ? -8.034 -6.604 -3.127 1.00 95.19 95 VAL A C 1
ATOM 727 O O . VAL A 1 95 ? -8.619 -5.578 -3.441 1.00 95.19 95 VAL A O 1
ATOM 730 N N . LEU A 1 96 ? -7.958 -7.024 -1.864 1.00 95.31 96 LEU A N 1
ATOM 731 C CA . LEU A 1 96 ? -8.415 -6.249 -0.709 1.00 95.31 96 LEU A CA 1
ATOM 732 C C . LEU A 1 96 ? -7.261 -6.107 0.285 1.00 95.31 96 LEU A C 1
ATOM 734 O O . LEU A 1 96 ? -6.732 -7.114 0.752 1.00 95.31 96 LEU A O 1
ATOM 738 N N . ASP A 1 97 ? -6.914 -4.868 0.629 1.00 92.12 97 ASP A N 1
ATOM 739 C CA . ASP A 1 97 ? -5.899 -4.549 1.636 1.00 92.12 97 ASP A CA 1
ATOM 740 C C . ASP A 1 97 ? -6.560 -4.204 2.984 1.00 92.12 97 ASP A C 1
ATOM 742 O O . ASP A 1 97 ? -7.185 -3.152 3.159 1.00 92.12 97 ASP A O 1
ATOM 746 N N . LEU A 1 98 ? -6.469 -5.129 3.943 1.00 92.12 98 LEU A N 1
ATOM 747 C CA . LEU A 1 98 ? -7.040 -4.965 5.278 1.00 92.12 98 LEU A CA 1
ATOM 748 C C . LEU A 1 98 ? -6.060 -4.217 6.183 1.00 92.12 98 LEU A C 1
ATOM 750 O O . LEU A 1 98 ? -5.111 -4.796 6.704 1.00 92.12 98 LEU A O 1
ATOM 754 N N . GLY A 1 99 ? -6.352 -2.939 6.432 1.00 88.69 99 GLY A N 1
ATOM 755 C CA . GLY A 1 99 ? -5.473 -2.066 7.214 1.00 88.69 99 GLY A CA 1
ATOM 756 C C . GLY A 1 99 ? -4.507 -1.257 6.350 1.00 88.69 99 GLY A C 1
ATOM 757 O O . GLY A 1 99 ? -3.376 -1.018 6.757 1.00 88.69 99 GLY A O 1
ATOM 758 N N . CYS A 1 100 ? -4.972 -0.793 5.188 1.00 89.88 100 CYS A N 1
ATOM 759 C CA . CYS A 1 100 ? -4.155 -0.130 4.170 1.00 89.88 100 CYS A CA 1
ATOM 760 C C . CYS A 1 100 ? -3.441 1.161 4.615 1.00 89.88 100 CYS A C 1
ATOM 762 O O . CYS A 1 100 ? -2.494 1.610 3.962 1.00 89.88 100 CYS A O 1
ATOM 764 N N . GLY A 1 101 ? -3.875 1.781 5.718 1.00 90.56 101 GLY A N 1
ATOM 765 C CA . GLY A 1 101 ? -3.276 3.005 6.249 1.00 90.56 101 GLY A CA 1
ATOM 766 C C . GLY A 1 101 ? -3.253 4.127 5.207 1.00 90.56 101 GLY A C 1
ATOM 767 O O . GLY A 1 101 ? -4.277 4.456 4.616 1.00 90.56 101 GLY A O 1
ATOM 768 N N . ALA A 1 102 ? -2.074 4.705 4.958 1.00 90.25 102 ALA A N 1
ATOM 769 C CA . ALA A 1 102 ? -1.884 5.728 3.924 1.00 90.25 102 ALA A CA 1
ATOM 770 C C . ALA A 1 102 ? -1.966 5.188 2.478 1.00 90.25 102 ALA A C 1
ATOM 772 O O . ALA A 1 102 ? -1.932 5.970 1.528 1.00 90.25 102 ALA A O 1
ATOM 773 N N . GLY A 1 103 ? -2.068 3.867 2.299 1.00 93.38 103 GLY A N 1
ATOM 774 C CA . GLY A 1 103 ? -2.314 3.223 1.012 1.00 93.38 103 GLY A CA 1
ATOM 775 C C . GLY A 1 103 ? -1.063 2.794 0.249 1.00 93.38 103 GLY A C 1
ATOM 776 O O . GLY A 1 103 ? -1.171 2.515 -0.942 1.00 93.38 103 GLY A O 1
ATOM 777 N N . ARG A 1 104 ? 0.121 2.727 0.883 1.00 94.00 104 ARG A N 1
ATOM 778 C CA . ARG A 1 104 ? 1.361 2.261 0.221 1.00 94.00 104 ARG A CA 1
ATOM 779 C C . ARG A 1 104 ? 1.129 0.942 -0.518 1.00 94.00 104 ARG A C 1
ATOM 781 O O . ARG A 1 104 ? 1.483 0.822 -1.688 1.00 94.00 104 ARG A O 1
ATOM 788 N N . ASP A 1 105 ? 0.532 -0.022 0.165 1.00 92.31 105 ASP A N 1
ATOM 789 C CA . ASP A 1 105 ? 0.333 -1.367 -0.359 1.00 92.31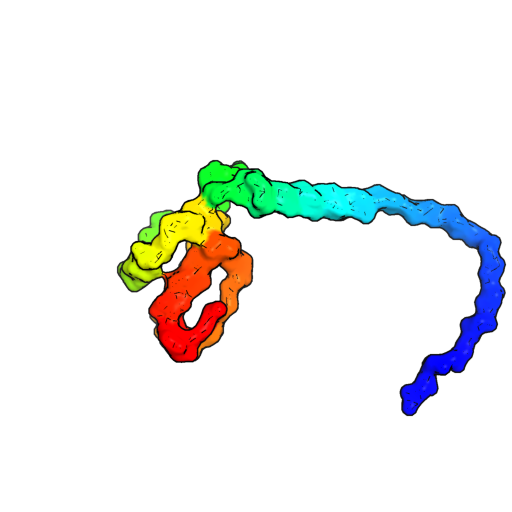 105 ASP A CA 1
ATOM 790 C C . ASP A 1 105 ? -0.780 -1.387 -1.423 1.00 92.31 105 ASP A C 1
ATOM 792 O O . ASP A 1 105 ? -0.588 -1.986 -2.481 1.00 92.31 105 ASP A O 1
ATOM 796 N N . CYS A 1 106 ? -1.846 -0.590 -1.268 1.00 95.25 106 CYS A N 1
ATOM 797 C CA . CYS A 1 106 ? -2.820 -0.327 -2.338 1.00 95.25 106 CYS A CA 1
ATOM 798 C C . CYS A 1 106 ? -2.181 0.227 -3.627 1.00 95.25 106 CYS A C 1
ATOM 800 O O . CYS A 1 106 ? -2.444 -0.286 -4.716 1.00 95.25 106 CYS A O 1
ATOM 802 N N . TYR A 1 107 ? -1.331 1.257 -3.536 1.00 95.88 107 TYR A N 1
ATOM 803 C CA . TYR A 1 107 ? -0.652 1.851 -4.702 1.00 95.88 107 TYR A CA 1
ATOM 804 C C . TYR A 1 107 ? 0.399 0.927 -5.318 1.00 95.88 107 TYR A C 1
ATOM 806 O O . TYR A 1 107 ? 0.697 1.015 -6.510 1.00 95.88 107 TYR A O 1
ATOM 814 N N . LEU A 1 108 ? 0.997 0.056 -4.511 1.00 94.50 108 LEU A N 1
ATOM 815 C CA . LEU A 1 108 ? 1.878 -0.990 -5.002 1.00 94.50 108 LEU A CA 1
ATOM 816 C C . LEU A 1 108 ? 1.076 -2.022 -5.805 1.00 94.50 108 LEU A C 1
ATOM 818 O O . LEU A 1 108 ? 1.422 -2.317 -6.948 1.00 94.50 108 LEU A O 1
ATOM 822 N N . LEU A 1 109 ? -0.007 -2.535 -5.220 1.00 94.75 109 LEU A N 1
ATOM 823 C CA . LEU A 1 109 ? -0.876 -3.552 -5.807 1.00 94.75 109 LEU A CA 1
ATOM 824 C C . LEU A 1 109 ? -1.584 -3.057 -7.069 1.00 94.75 109 LEU A C 1
ATOM 826 O O . LEU A 1 109 ? -1.695 -3.828 -8.019 1.00 94.75 109 LEU A O 1
ATOM 830 N N . SER A 1 110 ? -1.987 -1.785 -7.139 1.00 96.00 110 SER A N 1
ATOM 831 C CA . SER A 1 110 ? -2.659 -1.221 -8.322 1.00 96.00 110 SER A CA 1
ATOM 832 C C . SER A 1 110 ? -1.800 -1.321 -9.588 1.00 96.00 110 SER A C 1
ATOM 834 O O . SER A 1 110 ? -2.311 -1.550 -10.683 1.00 96.00 110 SER A O 1
ATOM 836 N N . GLN A 1 111 ? -0.476 -1.247 -9.436 1.00 95.19 111 GLN A N 1
ATOM 837 C CA . GLN A 1 111 ? 0.477 -1.437 -10.529 1.00 95.19 111 GLN A CA 1
ATOM 838 C C . GLN A 1 111 ? 0.627 -2.907 -10.940 1.00 95.19 111 GLN A C 1
ATOM 840 O O . GLN A 1 111 ? 1.001 -3.184 -12.078 1.00 95.19 111 GLN A O 1
ATOM 845 N N . LEU A 1 112 ? 0.380 -3.847 -10.023 1.00 93.50 112 LEU A N 1
ATOM 846 C CA . LEU A 1 112 ? 0.519 -5.286 -10.258 1.00 93.50 112 LEU A CA 1
ATOM 847 C C . LEU A 1 112 ? -0.746 -5.892 -10.862 1.00 93.50 112 LEU A C 1
ATOM 849 O O . LEU A 1 112 ? -0.641 -6.706 -11.774 1.00 93.50 112 LEU A O 1
ATOM 853 N N . VAL A 1 113 ? -1.922 -5.475 -10.388 1.00 96.00 113 VAL A N 1
ATOM 854 C CA . VAL A 1 113 ? -3.208 -5.924 -10.942 1.00 96.00 113 VAL A CA 1
ATOM 855 C C . VAL A 1 113 ? -3.502 -5.287 -12.304 1.00 96.00 113 VAL A C 1
ATOM 857 O O . VAL A 1 113 ? -4.262 -5.839 -13.098 1.00 96.00 113 VAL A O 1
ATOM 860 N N . GLY A 1 114 ? -2.866 -4.151 -12.610 1.00 95.62 114 GLY A N 1
ATOM 861 C CA . GLY A 1 114 ? -2.984 -3.461 -13.892 1.00 95.62 114 GLY A CA 1
ATOM 862 C C . GLY A 1 114 ? -4.373 -2.868 -14.144 1.00 95.62 114 GLY A C 1
ATOM 863 O O . GLY A 1 114 ? -5.272 -2.940 -13.312 1.00 95.62 114 GLY A O 1
ATOM 864 N N . GLU A 1 115 ? -4.563 -2.290 -15.331 1.00 97.12 115 GLU A N 1
ATOM 865 C CA . GLU A 1 115 ? -5.758 -1.497 -15.679 1.00 97.12 115 GLU A CA 1
ATOM 866 C C . GLU A 1 115 ? -7.083 -2.271 -15.612 1.00 97.12 115 GLU A C 1
ATOM 868 O O . GLU A 1 115 ? -8.145 -1.680 -15.432 1.00 97.12 115 GLU A O 1
ATOM 873 N N . LYS A 1 116 ? -7.032 -3.597 -15.781 1.00 97.38 116 LYS A N 1
ATOM 874 C CA . LYS A 1 116 ? -8.214 -4.470 -15.724 1.00 97.38 116 LYS A CA 1
ATOM 875 C C . LYS A 1 116 ? -8.529 -4.962 -14.309 1.00 97.38 116 LYS A C 1
ATOM 877 O O . LYS A 1 116 ? -9.605 -5.518 -14.098 1.00 97.38 116 LYS A O 1
ATOM 882 N N . GLY A 1 117 ? -7.595 -4.807 -13.373 1.00 97.38 117 GLY A N 1
ATOM 883 C CA . GLY A 1 117 ? -7.750 -5.213 -11.983 1.00 97.38 117 GLY A CA 1
ATOM 884 C C . GLY A 1 117 ? -8.273 -4.088 -11.093 1.00 97.38 117 GLY A C 1
ATOM 885 O O . GLY A 1 117 ? -8.570 -2.985 -11.553 1.00 97.38 117 GLY A O 1
ATOM 886 N N . ARG A 1 118 ? -8.406 -4.374 -9.797 1.00 97.62 118 ARG A N 1
ATOM 887 C CA . ARG A 1 118 ? -8.765 -3.378 -8.774 1.00 97.62 118 ARG A CA 1
ATOM 888 C C . ARG A 1 118 ? -8.196 -3.750 -7.410 1.00 97.62 118 ARG A C 1
ATOM 890 O O . ARG A 1 118 ? -7.964 -4.929 -7.139 1.00 97.62 118 ARG A O 1
ATOM 897 N N . VAL A 1 119 ? -8.016 -2.738 -6.571 1.00 95.75 119 VAL A N 1
ATOM 898 C CA . VAL A 1 119 ? -7.593 -2.852 -5.170 1.00 95.75 119 VAL A CA 1
ATOM 899 C C . VAL A 1 119 ? -8.555 -2.058 -4.301 1.00 95.75 119 VAL A C 1
ATOM 901 O O . VAL A 1 119 ? -9.012 -1.004 -4.800 1.00 95.75 119 VAL A O 1
#

Organism: NCBI:txid72548